Protein AF-A0A2C9L947-F1 (afdb_monomer_lite)

Radius of gyration: 19.93 Å; chains: 1; bounding box: 50×57×45 Å

pLDDT: mean 71.17, std 15.01, range [34.16, 89.44]

Sequence (127 aa):
MFPFIGFGFLDNFLMIVAGEYIDVTLGVTFGISTMAAAALGNLISDIAGLGSAHYVEILAAKVGMKNPHLSPAQVDMGSTKFASNMGKIIGVTIGCLLGMFPLLFFKDDKEDNKATSEKKDSPETEK

Foldseek 3Di:
DQLLLQLLQLQLQQLVVQLVVCCVPCCVPPVDDSVVSSVVSNVVSVVVSVVCSVVVVVVCVVVVVPDPPDDPVRCPDPVNVVVVVVCNVVSNVNSNVNNCVVVVVVPPPPPVPVVVPVPPPDDPDDD

InterPro domains:
  IPR019537 Transmembrane protein 65 [PF10507] (2-106)
  IPR019537 Transmembrane protein 65 [PTHR21706] (2-122)

Structure (mmCIF, N/CA/C/O backbone):
data_AF-A0A2C9L947-F1
#
_entry.id   AF-A0A2C9L947-F1
#
loop_
_atom_site.group_PDB
_atom_site.id
_atom_site.type_symbol
_atom_site.label_atom_id
_atom_site.label_alt_id
_atom_site.label_comp_id
_atom_site.label_asym_id
_atom_site.label_entity_id
_atom_site.label_seq_id
_atom_site.pdbx_PDB_ins_code
_atom_site.Cartn_x
_atom_site.Cartn_y
_atom_site.Cartn_z
_atom_site.occupancy
_atom_site.B_iso_or_equiv
_atom_site.auth_seq_id
_atom_site.auth_comp_id
_atom_site.auth_asym_id
_atom_site.auth_atom_id
_atom_site.pdbx_PDB_model_num
ATOM 1 N N . MET A 1 1 ? 4.699 -3.432 -13.312 1.00 69.62 1 MET A N 1
ATOM 2 C CA . MET A 1 1 ? 3.293 -3.040 -13.076 1.00 69.62 1 MET A CA 1
ATOM 3 C C . MET A 1 1 ? 2.562 -4.056 -12.205 1.00 69.62 1 MET A C 1
ATOM 5 O O . MET A 1 1 ? 2.193 -3.678 -11.109 1.00 69.62 1 MET A O 1
ATOM 9 N N . PHE A 1 2 ? 2.418 -5.328 -12.612 1.00 75.50 2 PHE A N 1
ATOM 10 C CA . PHE A 1 2 ? 1.687 -6.348 -11.827 1.00 75.50 2 PHE A CA 1
ATOM 11 C C . PHE A 1 2 ? 2.098 -6.474 -10.349 1.00 75.50 2 PHE A C 1
ATOM 13 O O . PHE A 1 2 ? 1.201 -6.483 -9.509 1.00 75.50 2 PHE A O 1
ATOM 20 N N . PRO A 1 3 ? 3.401 -6.468 -9.996 1.00 79.00 3 PRO A N 1
ATOM 21 C CA . PRO A 1 3 ? 3.803 -6.474 -8.590 1.00 79.00 3 PRO A CA 1
ATOM 22 C C . PRO A 1 3 ? 3.289 -5.277 -7.793 1.00 79.00 3 PRO A C 1
ATOM 24 O O . PRO A 1 3 ? 2.876 -5.417 -6.651 1.00 79.00 3 PRO A O 1
ATOM 27 N N . PHE A 1 4 ? 3.268 -4.106 -8.427 1.00 79.56 4 PHE A N 1
ATOM 28 C CA . PHE A 1 4 ? 2.857 -2.849 -7.812 1.00 79.56 4 PHE A CA 1
ATOM 29 C C . PHE A 1 4 ? 1.333 -2.725 -7.699 1.00 79.56 4 PHE A C 1
ATOM 31 O O . PHE A 1 4 ? 0.856 -2.103 -6.760 1.00 79.56 4 PHE A O 1
ATOM 38 N N . ILE A 1 5 ? 0.576 -3.367 -8.600 1.00 83.44 5 ILE A N 1
ATOM 39 C CA . ILE A 1 5 ? -0.883 -3.514 -8.462 1.00 83.44 5 ILE A CA 1
ATOM 40 C C . ILE A 1 5 ? -1.207 -4.397 -7.256 1.00 83.44 5 ILE A C 1
ATOM 42 O O . ILE A 1 5 ? -2.028 -4.014 -6.433 1.00 83.44 5 ILE A O 1
ATOM 46 N N . GLY A 1 6 ? -0.546 -5.554 -7.132 1.00 81.31 6 GLY A N 1
ATOM 47 C CA . GLY A 1 6 ? -0.731 -6.446 -5.983 1.00 81.31 6 GLY A CA 1
ATOM 48 C C . GLY A 1 6 ? -0.354 -5.776 -4.662 1.00 81.31 6 GLY A C 1
ATOM 49 O O . GLY A 1 6 ? -1.116 -5.866 -3.705 1.00 81.31 6 GLY A O 1
ATOM 50 N N . PHE A 1 7 ? 0.766 -5.044 -4.646 1.00 82.88 7 PHE A N 1
ATOM 51 C CA . PHE A 1 7 ? 1.182 -4.229 -3.505 1.00 82.88 7 PHE A CA 1
ATOM 52 C C . PHE A 1 7 ? 0.117 -3.189 -3.134 1.00 82.88 7 PHE A C 1
ATOM 54 O O . PHE A 1 7 ? -0.387 -3.241 -2.024 1.00 82.88 7 PHE A O 1
ATOM 61 N N . GLY A 1 8 ? -0.291 -2.310 -4.060 1.00 82.88 8 GLY A N 1
ATOM 62 C CA . GLY A 1 8 ? -1.275 -1.260 -3.758 1.00 82.88 8 GLY A CA 1
ATOM 63 C C . GLY A 1 8 ? -2.662 -1.801 -3.384 1.00 82.88 8 GLY A C 1
ATOM 64 O O . GLY A 1 8 ? -3.371 -1.190 -2.589 1.00 82.88 8 GLY A O 1
ATOM 65 N N . PHE A 1 9 ? -3.053 -2.956 -3.938 1.00 85.69 9 PHE A N 1
ATOM 66 C CA . PHE A 1 9 ? -4.295 -3.638 -3.570 1.00 85.69 9 PHE A CA 1
ATOM 67 C C . PHE A 1 9 ? -4.246 -4.146 -2.136 1.00 85.69 9 PHE A C 1
ATOM 69 O O . PHE A 1 9 ? -5.127 -3.807 -1.351 1.00 85.69 9 PHE A O 1
ATOM 76 N N . LEU A 1 10 ? -3.227 -4.949 -1.808 1.00 83.25 10 LEU A N 1
ATOM 77 C CA . LEU A 1 10 ? -3.034 -5.456 -0.452 1.00 83.25 10 LEU A CA 1
ATOM 78 C C . LEU A 1 10 ? -2.900 -4.297 0.530 1.00 83.25 10 LEU A C 1
ATOM 80 O O . LEU A 1 10 ? -3.433 -4.411 1.629 1.00 83.25 10 LEU A O 1
ATOM 84 N N . ASP A 1 11 ? -2.270 -3.200 0.094 1.00 84.19 11 ASP A N 1
ATOM 85 C CA . ASP A 1 11 ? -2.012 -2.049 0.936 1.00 84.19 11 ASP A CA 1
ATOM 86 C C . ASP A 1 11 ? -3.318 -1.389 1.432 1.00 84.19 11 ASP A C 1
ATOM 88 O O . ASP A 1 11 ? -3.688 -1.406 2.607 1.00 84.19 11 ASP A O 1
ATOM 92 N N . ASN A 1 12 ? -4.137 -0.915 0.492 1.00 81.00 12 ASN A N 1
ATOM 93 C CA . ASN A 1 12 ? -5.418 -0.308 0.848 1.00 81.00 12 ASN A CA 1
ATOM 94 C C . ASN A 1 12 ? -6.403 -1.319 1.461 1.00 81.00 12 ASN A C 1
ATOM 96 O O . ASN A 1 12 ? -7.156 -0.965 2.369 1.00 81.00 12 ASN A O 1
ATOM 100 N N . PHE A 1 13 ? -6.396 -2.576 1.005 1.00 85.06 13 PHE A N 1
ATOM 101 C CA . PHE A 1 13 ? -7.311 -3.602 1.506 1.00 85.06 13 PHE A CA 1
ATOM 102 C C . PHE A 1 13 ? -7.033 -3.947 2.972 1.00 85.06 13 PHE A C 1
ATOM 104 O O . PHE A 1 13 ? -7.948 -3.917 3.800 1.00 85.06 13 PHE A O 1
ATOM 111 N N . LEU A 1 14 ? -5.779 -4.272 3.304 1.00 84.00 14 LEU A N 1
ATOM 112 C CA . LEU A 1 14 ? -5.402 -4.632 4.668 1.00 84.00 14 LEU A CA 1
ATOM 113 C C . LEU A 1 14 ? -5.485 -3.428 5.592 1.00 84.00 14 LEU A C 1
ATOM 115 O O . LEU A 1 14 ? -5.967 -3.597 6.708 1.00 84.00 14 LEU A O 1
ATOM 119 N N . MET A 1 15 ? -5.114 -2.229 5.135 1.00 84.00 15 MET A N 1
ATOM 120 C CA . MET A 1 15 ? -5.314 -1.007 5.912 1.00 84.00 15 MET A CA 1
ATOM 121 C C . MET A 1 15 ? -6.780 -0.837 6.322 1.00 84.00 15 MET A C 1
ATOM 123 O O . MET A 1 15 ? -7.050 -0.608 7.499 1.00 84.00 15 MET A O 1
ATOM 127 N N . ILE A 1 16 ? -7.731 -0.959 5.389 1.00 81.81 16 ILE A N 1
ATOM 128 C CA . ILE A 1 16 ? -9.157 -0.752 5.687 1.00 81.81 16 ILE A CA 1
ATOM 129 C C . ILE A 1 16 ? -9.679 -1.838 6.630 1.00 81.81 16 ILE A C 1
ATOM 131 O O . ILE A 1 16 ? -10.320 -1.525 7.629 1.00 81.81 16 ILE A O 1
ATOM 135 N N . VAL A 1 17 ? -9.389 -3.110 6.347 1.00 82.44 17 VAL A N 1
ATOM 136 C CA . VAL A 1 17 ? -9.895 -4.233 7.151 1.00 82.44 17 VAL A CA 1
ATOM 137 C C . VAL A 1 17 ? -9.254 -4.262 8.540 1.00 82.44 17 VAL A C 1
ATOM 139 O O . VAL A 1 17 ? -9.956 -4.395 9.542 1.00 82.44 17 VAL A O 1
ATOM 142 N N . ALA A 1 18 ? -7.930 -4.123 8.626 1.00 82.94 18 ALA A N 1
ATOM 143 C CA . ALA A 1 18 ? -7.220 -4.116 9.900 1.00 82.94 18 ALA A CA 1
ATOM 144 C C . ALA A 1 18 ? -7.506 -2.838 10.688 1.00 82.94 18 ALA A C 1
ATOM 146 O O . ALA A 1 18 ? -7.725 -2.918 11.891 1.00 82.94 18 ALA A O 1
ATOM 147 N N . GLY A 1 19 ? -7.554 -1.679 10.027 1.00 80.88 19 GLY A N 1
ATOM 148 C CA . GLY A 1 19 ? -7.895 -0.405 10.655 1.00 80.88 19 GLY A CA 1
ATOM 149 C C . GLY A 1 19 ? -9.286 -0.436 11.278 1.00 80.88 19 GLY A C 1
ATOM 150 O O . GLY A 1 19 ? -9.442 -0.033 12.423 1.00 80.88 19 GLY A O 1
ATOM 151 N N . GLU A 1 20 ? -10.270 -1.006 10.584 1.00 78.44 20 GLU A N 1
ATOM 152 C CA . GLU A 1 20 ? -11.622 -1.210 11.109 1.00 78.44 20 GLU A CA 1
ATOM 153 C C . GLU A 1 20 ? -11.636 -2.176 12.307 1.00 78.44 20 GLU A C 1
ATOM 155 O O . GLU A 1 20 ? -12.231 -1.885 13.343 1.00 78.44 20 GLU A O 1
ATOM 160 N N . TYR A 1 21 ? -10.914 -3.296 12.215 1.00 80.25 21 TYR A N 1
ATOM 161 C CA . TYR A 1 21 ? -10.823 -4.260 13.313 1.00 80.25 21 TYR A CA 1
ATOM 162 C C . TYR A 1 21 ? -10.124 -3.675 14.553 1.00 80.25 21 TYR A C 1
ATOM 164 O O . TYR A 1 21 ? -10.532 -3.929 15.690 1.00 80.25 21 TYR A O 1
ATOM 172 N N . ILE A 1 22 ? -9.083 -2.868 14.342 1.00 80.06 22 ILE A N 1
ATOM 173 C CA . ILE A 1 22 ? -8.347 -2.159 15.392 1.00 80.06 22 ILE A CA 1
ATOM 174 C C . ILE A 1 22 ? -9.213 -1.058 16.008 1.00 80.06 22 ILE A C 1
ATOM 176 O O . ILE A 1 22 ? -9.221 -0.929 17.228 1.00 80.06 22 ILE A O 1
ATOM 180 N N . ASP A 1 23 ? -9.960 -0.300 15.206 1.00 78.31 23 ASP A N 1
ATOM 181 C CA . ASP A 1 23 ? -10.872 0.752 15.676 1.00 78.31 23 ASP A CA 1
ATOM 182 C C . ASP A 1 23 ? -11.967 0.156 16.576 1.00 78.31 23 ASP A C 1
ATOM 184 O O . ASP A 1 23 ? -12.162 0.610 17.702 1.00 78.31 23 ASP A O 1
ATOM 188 N N . VAL A 1 24 ? -12.597 -0.949 16.161 1.00 76.12 24 VAL A N 1
ATOM 189 C CA . VAL A 1 24 ? -13.620 -1.638 16.970 1.00 76.12 24 VAL A CA 1
ATOM 190 C C . VAL A 1 24 ? -13.028 -2.256 18.243 1.00 76.12 24 VAL A C 1
ATOM 192 O O . VAL A 1 24 ? -13.628 -2.167 19.314 1.00 76.12 24 VAL A O 1
ATOM 195 N N . THR A 1 25 ? -11.843 -2.867 18.161 1.00 74.19 25 THR A N 1
ATOM 196 C CA . THR A 1 25 ? -11.260 -3.613 19.292 1.00 74.19 25 THR A CA 1
ATOM 197 C C . THR A 1 25 ? -10.537 -2.703 20.288 1.00 74.19 25 THR A C 1
ATOM 199 O O . THR A 1 25 ? -10.709 -2.833 21.501 1.00 74.19 25 THR A O 1
ATOM 202 N N . LEU A 1 26 ? -9.708 -1.777 19.801 1.00 66.50 26 LEU A N 1
ATOM 203 C CA . LEU A 1 26 ? -8.879 -0.896 20.628 1.00 66.50 26 LEU A CA 1
ATOM 204 C C . LEU A 1 26 ? -9.495 0.490 20.833 1.00 66.50 26 LEU A C 1
ATOM 206 O O . LEU A 1 26 ? -9.209 1.108 21.856 1.00 66.50 26 LEU A O 1
ATOM 210 N N . GLY A 1 27 ? -10.357 0.975 19.936 1.00 69.56 27 GLY A N 1
ATOM 211 C CA . GLY A 1 27 ? -11.090 2.227 20.151 1.00 69.56 27 GLY A CA 1
ATOM 212 C C . GLY A 1 27 ? -12.016 2.137 21.365 1.00 69.56 27 GLY A C 1
ATOM 213 O O . GLY A 1 27 ? -12.027 3.039 22.200 1.00 69.56 27 GLY A O 1
ATOM 214 N N . VAL A 1 28 ? -12.696 0.998 21.545 1.00 64.19 28 VA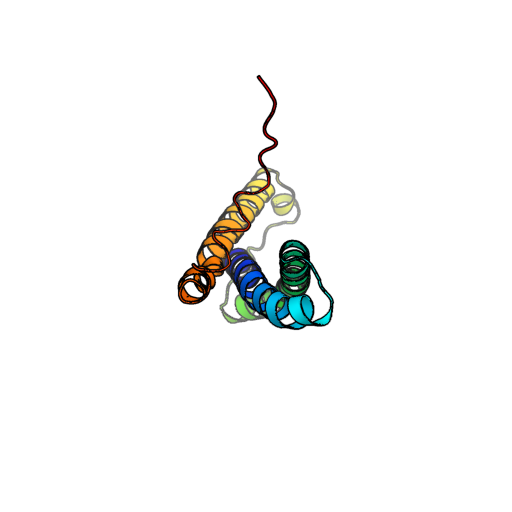L A N 1
ATOM 215 C CA . VAL A 1 28 ? -13.577 0.753 22.704 1.00 64.19 28 VAL A CA 1
ATOM 216 C C . VAL A 1 28 ? -12.786 0.444 23.983 1.00 64.19 28 VAL A C 1
ATOM 218 O O . VAL A 1 28 ? -13.196 0.843 25.070 1.00 64.19 28 VAL A O 1
ATOM 221 N N . THR A 1 29 ? -11.639 -0.236 23.872 1.00 60.78 29 THR A N 1
ATOM 222 C CA . THR A 1 29 ? -10.886 -0.733 25.044 1.00 60.78 29 THR A CA 1
ATOM 223 C C . THR A 1 29 ? -9.825 0.249 25.555 1.00 60.78 29 THR A C 1
ATOM 225 O O . THR A 1 29 ? -9.583 0.326 26.756 1.00 60.78 29 THR A O 1
ATOM 228 N N . PHE A 1 30 ? -9.187 1.006 24.660 1.00 68.00 30 PHE A N 1
ATOM 229 C CA . PHE A 1 30 ? -8.053 1.890 24.964 1.00 68.00 30 PHE A CA 1
ATOM 230 C C . PHE A 1 30 ? -8.295 3.358 24.568 1.00 68.00 30 PHE A C 1
ATOM 232 O O . PHE A 1 30 ? -7.410 4.186 24.776 1.00 68.00 30 PHE A O 1
ATOM 239 N N . GLY A 1 31 ? -9.467 3.700 24.013 1.00 69.69 31 GLY A N 1
ATOM 240 C CA . GLY A 1 31 ? -9.806 5.076 23.627 1.00 69.69 31 GLY A CA 1
ATOM 241 C C . GLY A 1 31 ? -8.943 5.631 22.489 1.00 69.69 31 GLY A C 1
ATOM 242 O O . GLY A 1 31 ? -8.723 6.839 22.412 1.00 69.69 31 GLY A O 1
ATOM 243 N N . ILE A 1 32 ? -8.403 4.756 21.636 1.00 76.81 32 ILE A N 1
ATOM 244 C CA . ILE A 1 32 ? -7.548 5.148 20.510 1.00 76.81 32 ILE A CA 1
ATOM 245 C C . ILE A 1 32 ? -8.414 5.808 19.434 1.00 76.81 32 ILE A C 1
ATOM 247 O O . ILE A 1 32 ? -9.512 5.340 19.146 1.00 76.81 32 ILE A O 1
ATOM 251 N N . SER A 1 33 ? -7.932 6.898 18.835 1.00 78.12 33 SER A N 1
ATOM 252 C CA . SER A 1 33 ? -8.676 7.577 17.774 1.00 78.12 33 SER A CA 1
ATOM 253 C C . SER A 1 33 ? -8.739 6.732 16.497 1.00 78.12 33 SER A C 1
ATOM 255 O O . SER A 1 33 ? -7.793 6.018 16.156 1.00 78.12 33 SER A O 1
ATOM 257 N N . THR A 1 34 ? -9.817 6.886 15.729 1.00 77.69 34 THR A N 1
ATOM 258 C CA . THR A 1 34 ? -10.005 6.206 14.436 1.00 77.69 34 THR A CA 1
ATOM 259 C C . THR A 1 34 ? -8.876 6.499 13.443 1.00 77.69 34 THR A C 1
ATOM 261 O O . THR A 1 34 ? -8.455 5.619 12.696 1.00 77.69 34 THR A O 1
ATOM 264 N N . MET A 1 35 ? -8.304 7.707 13.478 1.00 74.00 35 MET A N 1
ATOM 265 C CA . MET A 1 35 ? -7.130 8.053 12.666 1.00 74.00 35 MET A CA 1
ATOM 266 C C . MET A 1 35 ? -5.873 7.274 13.086 1.00 74.00 35 MET A C 1
ATOM 268 O O . MET A 1 35 ? -5.073 6.895 12.235 1.00 74.00 35 MET A O 1
ATOM 272 N N . ALA A 1 36 ? -5.699 6.990 14.381 1.00 75.38 36 ALA A N 1
ATOM 273 C CA . ALA A 1 36 ? -4.585 6.178 14.867 1.00 75.38 36 ALA A CA 1
ATOM 274 C C . ALA A 1 36 ? -4.778 4.682 14.558 1.00 75.38 36 ALA A C 1
ATOM 276 O O . ALA A 1 36 ? -3.808 4.007 14.217 1.00 75.38 36 ALA A O 1
ATOM 277 N N . ALA A 1 37 ? -6.015 4.173 14.584 1.00 77.31 37 ALA A N 1
ATOM 278 C CA . ALA A 1 37 ? -6.331 2.828 14.098 1.00 77.31 37 ALA A CA 1
ATOM 279 C C . ALA A 1 37 ? -6.043 2.680 12.593 1.00 77.31 37 ALA A C 1
ATOM 281 O O . ALA A 1 37 ? -5.433 1.696 12.177 1.00 77.31 37 ALA A O 1
ATOM 282 N N . ALA A 1 38 ? -6.390 3.689 11.787 1.00 76.00 38 ALA A N 1
ATOM 283 C CA . ALA A 1 38 ? -6.048 3.733 10.367 1.00 76.00 38 ALA A CA 1
ATOM 284 C C . ALA A 1 38 ? -4.526 3.778 10.134 1.00 76.00 38 ALA A C 1
ATOM 286 O O . ALA A 1 38 ? -4.016 3.037 9.296 1.00 76.00 38 ALA A O 1
ATOM 287 N N . ALA A 1 39 ? -3.785 4.573 10.914 1.00 76.75 39 ALA A N 1
ATOM 288 C CA . ALA A 1 39 ? -2.323 4.629 10.837 1.00 76.75 39 ALA A CA 1
ATOM 289 C C . ALA A 1 39 ? -1.659 3.286 11.201 1.00 76.75 39 ALA A C 1
ATOM 291 O O . ALA A 1 39 ? -0.700 2.870 10.551 1.00 76.75 39 ALA A O 1
ATOM 292 N N . LEU A 1 40 ? -2.189 2.574 12.203 1.00 80.69 40 LEU A N 1
ATOM 293 C CA . LEU A 1 40 ? -1.757 1.212 12.537 1.00 80.69 40 LEU A CA 1
ATOM 294 C C . LEU A 1 40 ? -2.116 0.212 11.431 1.00 80.69 40 LEU A C 1
ATOM 296 O O . LEU A 1 40 ? -1.306 -0.658 11.114 1.00 80.69 40 LEU A O 1
ATOM 300 N N . GLY A 1 41 ? -3.292 0.360 10.817 1.00 84.12 41 GLY A N 1
ATOM 301 C CA . GLY A 1 41 ? -3.688 -0.389 9.628 1.00 84.12 41 GLY A CA 1
ATOM 302 C C . GLY A 1 41 ? -2.682 -0.211 8.491 1.00 84.12 41 GLY A C 1
ATOM 303 O O . GLY A 1 41 ? -2.212 -1.208 7.950 1.00 84.12 41 GLY A O 1
ATO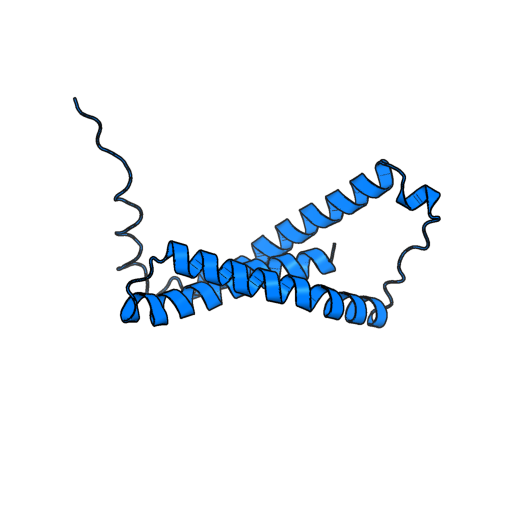M 304 N N . ASN A 1 42 ? -2.278 1.030 8.198 1.00 85.50 42 ASN A N 1
ATOM 305 C CA . ASN A 1 42 ? -1.271 1.339 7.178 1.00 85.50 42 ASN A CA 1
ATOM 306 C C . ASN A 1 42 ? 0.093 0.726 7.521 1.00 85.50 42 ASN A C 1
ATOM 308 O O . ASN A 1 42 ? 0.741 0.150 6.660 1.00 85.50 42 ASN A O 1
ATOM 312 N N . LEU A 1 43 ? 0.510 0.762 8.791 1.00 82.62 43 LEU A N 1
ATOM 313 C CA . LEU A 1 43 ? 1.766 0.142 9.225 1.00 82.62 43 LEU A CA 1
ATOM 314 C C . LEU A 1 43 ? 1.777 -1.381 9.010 1.00 82.62 43 LEU A C 1
ATOM 316 O O . LEU A 1 43 ? 2.743 -1.932 8.482 1.00 82.62 43 LEU A O 1
ATOM 320 N N . ILE A 1 44 ? 0.717 -2.078 9.435 1.00 82.62 44 ILE A N 1
ATOM 321 C CA . ILE A 1 44 ? 0.582 -3.536 9.248 1.00 82.62 44 ILE A CA 1
ATOM 322 C C . ILE A 1 44 ? 0.585 -3.874 7.757 1.00 82.62 44 ILE A C 1
ATOM 324 O O . ILE A 1 44 ? 1.197 -4.851 7.319 1.00 82.62 44 ILE A O 1
ATOM 328 N N . SER A 1 45 ? -0.091 -3.031 6.994 1.00 82.75 45 SER A N 1
ATOM 329 C CA . SER A 1 45 ? -0.226 -3.130 5.562 1.00 82.75 45 SER A CA 1
ATOM 330 C C . SER A 1 45 ? 1.101 -2.956 4.814 1.00 82.75 45 SER A C 1
ATOM 332 O O . SER A 1 45 ? 1.465 -3.817 4.011 1.00 82.75 45 SER A O 1
ATOM 334 N N . ASP A 1 46 ? 1.898 -1.947 5.166 1.00 81.25 46 ASP A N 1
ATOM 335 C CA . ASP A 1 46 ? 3.238 -1.717 4.622 1.00 81.25 46 ASP A CA 1
ATOM 336 C C . ASP A 1 46 ? 4.171 -2.909 4.893 1.00 81.25 46 ASP A C 1
ATOM 338 O O . ASP A 1 46 ? 4.912 -3.349 4.010 1.00 81.25 46 ASP A O 1
ATOM 342 N N . ILE A 1 47 ? 4.109 -3.487 6.100 1.00 81.12 47 ILE A N 1
ATOM 343 C CA . ILE A 1 47 ? 4.892 -4.679 6.470 1.00 81.12 47 ILE A CA 1
ATOM 344 C C . ILE A 1 47 ? 4.479 -5.884 5.614 1.00 81.12 47 ILE A C 1
ATOM 346 O O . ILE A 1 47 ? 5.340 -6.613 5.108 1.00 81.12 47 ILE A O 1
ATOM 350 N N . ALA A 1 48 ? 3.177 -6.090 5.409 1.00 80.94 48 ALA A N 1
ATOM 351 C CA . ALA A 1 48 ? 2.662 -7.148 4.543 1.00 80.94 48 ALA A CA 1
ATOM 352 C C . ALA A 1 48 ? 3.014 -6.906 3.062 1.00 80.94 48 ALA A C 1
ATOM 354 O O . ALA A 1 48 ? 3.371 -7.841 2.340 1.00 80.94 48 ALA A O 1
ATOM 355 N N . GLY A 1 49 ? 2.984 -5.653 2.610 1.00 75.00 49 GLY A N 1
ATOM 356 C CA . GLY A 1 49 ? 3.378 -5.218 1.272 1.00 75.00 49 GLY A CA 1
ATOM 357 C C . GLY A 1 49 ? 4.865 -5.459 0.990 1.00 75.00 49 GLY A C 1
ATOM 358 O O . GLY A 1 49 ? 5.221 -6.034 -0.039 1.00 75.00 49 GLY A O 1
ATOM 359 N N . LEU A 1 50 ? 5.742 -5.118 1.935 1.00 75.75 50 LEU A N 1
ATOM 360 C CA . LEU A 1 50 ? 7.178 -5.412 1.863 1.00 75.75 50 LEU A CA 1
ATOM 361 C C . LEU A 1 50 ? 7.453 -6.923 1.900 1.00 75.75 50 LEU A C 1
ATOM 363 O O . LEU A 1 50 ? 8.252 -7.421 1.107 1.00 75.75 50 LEU A O 1
ATOM 367 N N . GLY A 1 51 ? 6.762 -7.673 2.765 1.00 73.06 51 GLY A N 1
ATOM 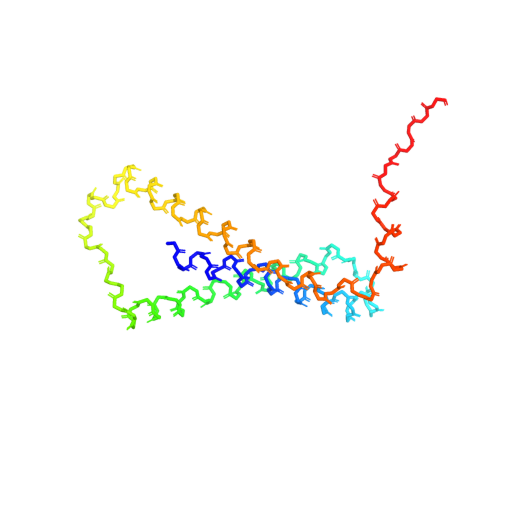368 C CA . GLY A 1 51 ? 6.887 -9.134 2.842 1.00 73.06 51 GLY A CA 1
ATOM 369 C C . GLY A 1 51 ? 6.378 -9.852 1.586 1.00 73.06 51 GLY A C 1
ATOM 370 O O . GLY A 1 51 ? 6.943 -10.862 1.159 1.00 73.06 51 GLY A O 1
ATOM 371 N N . SER A 1 52 ? 5.345 -9.305 0.944 1.00 68.25 52 SER A N 1
ATOM 372 C CA . SER A 1 52 ? 4.779 -9.852 -0.290 1.00 68.25 52 SER A CA 1
ATOM 373 C C . SER A 1 52 ? 5.634 -9.570 -1.525 1.00 68.25 52 SER A C 1
ATOM 375 O O . SER A 1 52 ? 5.519 -10.320 -2.491 1.00 68.25 52 SER A O 1
ATOM 377 N N . ALA A 1 53 ? 6.559 -8.602 -1.495 1.00 66.56 53 ALA A N 1
ATOM 378 C CA . ALA A 1 53 ? 7.505 -8.367 -2.591 1.00 66.56 53 ALA A CA 1
ATOM 379 C C . ALA A 1 53 ? 8.312 -9.632 -2.936 1.00 66.56 53 ALA A C 1
ATOM 381 O O . ALA A 1 53 ? 8.411 -10.003 -4.105 1.00 66.56 53 ALA A O 1
ATOM 382 N N . HIS A 1 54 ? 8.778 -10.364 -1.918 1.00 65.94 54 HIS A N 1
ATOM 383 C CA . HIS A 1 54 ? 9.469 -11.644 -2.099 1.00 65.94 54 HIS A CA 1
ATOM 384 C C . HIS A 1 54 ? 8.539 -12.730 -2.671 1.00 65.94 54 HIS A C 1
ATOM 386 O O . HIS A 1 54 ? 8.928 -13.524 -3.528 1.00 65.94 54 HIS A O 1
ATOM 392 N N . TYR A 1 55 ? 7.272 -12.756 -2.244 1.00 64.56 55 TYR A N 1
ATOM 393 C CA . TYR A 1 55 ? 6.290 -13.710 -2.768 1.00 64.56 55 TYR A CA 1
ATOM 394 C C . TYR A 1 55 ? 5.950 -13.427 -4.234 1.00 64.56 55 TYR A C 1
ATOM 396 O O . TYR A 1 55 ? 5.823 -14.348 -5.039 1.00 64.56 55 TYR A O 1
ATOM 404 N N . VAL A 1 56 ? 5.859 -12.150 -4.597 1.00 65.81 56 VAL A N 1
ATOM 405 C CA . VAL A 1 56 ? 5.620 -11.699 -5.964 1.00 65.81 56 VAL A CA 1
ATOM 406 C C . VAL A 1 56 ? 6.830 -11.957 -6.859 1.00 65.81 56 VAL A C 1
ATOM 408 O O . VAL A 1 56 ? 6.632 -12.331 -8.010 1.00 65.81 56 VAL A O 1
ATOM 411 N N . GLU A 1 57 ? 8.062 -11.835 -6.361 1.00 65.31 57 GLU A N 1
ATOM 412 C CA . GLU A 1 57 ? 9.265 -12.252 -7.097 1.00 65.31 57 GLU A CA 1
ATOM 413 C C . GLU A 1 57 ? 9.233 -13.750 -7.424 1.00 65.31 57 GLU A C 1
ATOM 415 O O . GLU A 1 57 ? 9.457 -14.139 -8.573 1.00 65.31 57 GLU A O 1
ATOM 420 N N . ILE A 1 58 ? 8.859 -14.590 -6.454 1.00 65.88 58 ILE A N 1
ATOM 421 C CA . ILE A 1 58 ? 8.694 -16.037 -6.662 1.00 65.88 58 ILE A CA 1
ATOM 422 C C . ILE A 1 58 ? 7.554 -16.326 -7.646 1.00 65.88 58 ILE A C 1
ATOM 424 O O . ILE A 1 58 ? 7.694 -17.186 -8.520 1.00 65.88 58 ILE A O 1
ATOM 428 N N . LEU A 1 59 ? 6.425 -15.621 -7.532 1.00 60.06 59 LEU A N 1
ATOM 429 C CA . LEU A 1 59 ? 5.276 -15.802 -8.420 1.00 60.06 59 LEU A CA 1
ATOM 430 C C . LEU A 1 59 ? 5.596 -15.349 -9.850 1.00 60.06 59 LEU A C 1
ATOM 432 O O . LEU A 1 59 ? 5.262 -16.047 -10.801 1.00 60.06 59 LEU A O 1
ATOM 436 N N . ALA A 1 60 ? 6.289 -14.223 -10.013 1.00 64.50 60 ALA A N 1
ATOM 437 C CA . ALA A 1 60 ? 6.735 -13.706 -11.304 1.00 64.50 60 ALA A CA 1
ATOM 438 C C . ALA A 1 60 ? 7.746 -14.651 -11.969 1.00 64.50 60 ALA A C 1
ATOM 440 O O . ALA A 1 60 ? 7.623 -14.930 -13.165 1.00 64.50 60 ALA A O 1
ATOM 441 N N . ALA A 1 61 ? 8.678 -15.208 -11.187 1.00 63.66 61 ALA A N 1
ATOM 442 C CA . ALA A 1 61 ? 9.600 -16.240 -11.651 1.00 63.66 61 ALA A CA 1
ATOM 443 C C . ALA A 1 61 ? 8.856 -17.518 -12.081 1.00 63.66 61 ALA A C 1
ATOM 445 O O . ALA A 1 61 ? 9.162 -18.079 -13.133 1.00 63.66 61 ALA A O 1
ATOM 446 N N . LYS A 1 62 ? 7.832 -17.944 -11.324 1.00 61.03 62 LYS A N 1
ATOM 447 C CA . LYS A 1 62 ? 6.979 -19.101 -11.662 1.00 61.03 62 LYS A CA 1
ATOM 448 C C . LYS A 1 62 ? 6.100 -18.883 -12.894 1.00 61.03 62 LYS A C 1
ATOM 450 O O . LYS A 1 62 ? 5.873 -19.828 -13.639 1.00 61.03 62 LYS A O 1
ATOM 455 N N . VAL A 1 63 ? 5.612 -17.663 -13.113 1.00 61.03 63 VAL A N 1
ATOM 456 C CA . VAL A 1 63 ? 4.757 -17.294 -14.259 1.00 61.03 63 VAL A CA 1
ATOM 457 C C . VAL A 1 63 ? 5.586 -17.053 -15.535 1.00 61.03 63 VAL A C 1
ATOM 459 O O . VAL A 1 63 ? 5.036 -16.822 -16.607 1.00 61.03 63 VAL A O 1
ATOM 462 N N . GLY A 1 64 ? 6.918 -17.159 -15.463 1.00 56.06 64 GLY A N 1
ATOM 463 C CA . GLY A 1 64 ? 7.790 -17.031 -16.631 1.00 56.06 64 GLY A CA 1
ATOM 464 C C . GLY A 1 64 ? 7.996 -15.585 -17.085 1.00 56.06 64 GLY A C 1
ATOM 465 O O . GLY A 1 64 ? 8.475 -15.358 -18.198 1.00 56.06 64 GLY A O 1
ATOM 466 N N . MET A 1 65 ? 7.683 -14.601 -16.231 1.00 57.72 65 MET A N 1
ATOM 467 C CA . MET A 1 65 ? 8.101 -13.218 -16.452 1.00 57.72 65 MET A CA 1
ATOM 468 C C . MET A 1 65 ? 9.618 -13.140 -16.272 1.00 57.72 65 MET A C 1
ATOM 470 O O . MET A 1 65 ? 10.139 -12.905 -15.185 1.00 57.72 65 MET A O 1
ATOM 474 N N . LYS A 1 66 ? 10.342 -13.395 -17.362 1.00 55.16 66 LYS A N 1
ATOM 475 C CA . LYS A 1 66 ? 11.796 -13.281 -17.416 1.00 55.16 66 LYS A CA 1
ATOM 476 C C . LYS A 1 66 ? 12.149 -11.808 -17.226 1.00 55.16 66 LYS A C 1
ATOM 478 O O . LYS A 1 66 ? 11.728 -10.978 -18.032 1.00 55.16 66 LYS A O 1
ATOM 483 N N . ASN A 1 67 ? 12.905 -11.488 -16.174 1.00 58.53 67 ASN A N 1
ATOM 484 C CA . ASN A 1 67 ? 13.468 -10.151 -16.012 1.00 58.53 67 ASN A CA 1
ATOM 485 C C . ASN A 1 67 ? 14.161 -9.766 -17.329 1.00 58.53 67 ASN A C 1
ATOM 487 O O . ASN A 1 67 ? 15.000 -10.540 -17.806 1.00 58.53 67 ASN A O 1
ATOM 491 N N . PRO A 1 68 ? 13.794 -8.639 -17.966 1.00 61.50 68 PRO A N 1
ATOM 492 C CA . PRO A 1 68 ? 14.457 -8.216 -19.186 1.00 61.50 68 PRO A CA 1
ATOM 493 C C . PRO A 1 68 ? 15.944 -8.057 -18.869 1.00 61.50 68 PRO A C 1
ATOM 495 O O . PRO A 1 68 ? 16.306 -7.302 -17.967 1.00 61.50 68 PRO A O 1
ATOM 498 N N . HIS A 1 69 ? 16.797 -8.816 -19.565 1.00 55.94 69 HIS A N 1
ATOM 499 C CA . HIS A 1 69 ? 18.249 -8.729 -19.426 1.00 55.94 69 HIS A CA 1
ATOM 500 C C . HIS A 1 69 ? 18.717 -7.391 -19.997 1.00 55.94 69 HIS A C 1
ATOM 502 O O . HIS A 1 69 ? 19.137 -7.292 -21.148 1.00 55.94 69 HIS A O 1
ATOM 508 N N . LEU A 1 70 ? 18.582 -6.346 -19.192 1.00 64.81 70 LEU A N 1
ATOM 509 C CA . LEU A 1 70 ? 19.152 -5.044 -19.463 1.00 64.81 70 LEU A CA 1
ATOM 510 C C . LEU A 1 70 ? 20.625 -5.094 -19.071 1.00 64.81 70 LEU A C 1
ATOM 512 O O . LEU A 1 70 ? 20.974 -5.544 -17.979 1.00 64.81 70 LEU A O 1
ATOM 516 N N . SER A 1 71 ? 21.494 -4.618 -19.958 1.00 74.62 71 SER A N 1
ATOM 517 C CA . SER A 1 71 ? 22.885 -4.356 -19.594 1.00 74.62 71 SER A CA 1
ATOM 518 C C . SER A 1 71 ? 22.921 -3.343 -18.436 1.00 74.62 71 SER A C 1
ATOM 520 O O . SER A 1 71 ? 22.061 -2.458 -18.390 1.00 74.62 71 SER A O 1
ATOM 522 N N . PRO A 1 72 ? 23.905 -3.399 -17.519 1.00 69.06 72 PRO A N 1
ATOM 523 C CA . PRO A 1 72 ? 24.036 -2.428 -16.428 1.00 69.06 72 PRO A CA 1
ATOM 524 C C . PRO A 1 72 ? 23.990 -0.969 -16.907 1.00 69.06 72 PRO A C 1
ATOM 526 O O . PRO A 1 72 ? 23.389 -0.118 -16.258 1.00 69.06 72 PRO A O 1
ATOM 529 N N . ALA A 1 73 ? 24.524 -0.698 -18.103 1.00 70.88 73 ALA A N 1
ATOM 530 C CA . ALA A 1 73 ? 24.469 0.620 -18.730 1.00 70.88 73 ALA A CA 1
ATOM 531 C C . ALA A 1 7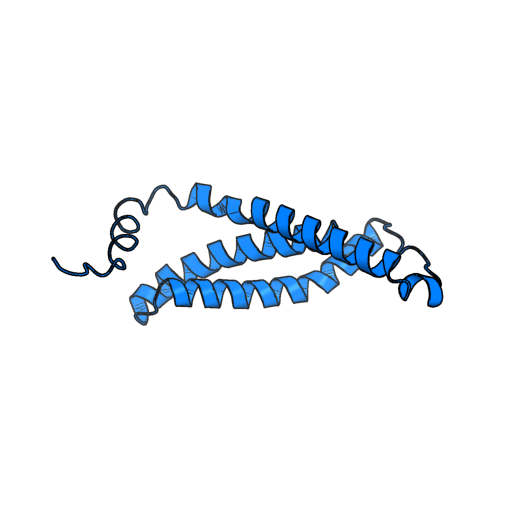3 ? 23.045 1.034 -19.152 1.00 70.88 73 ALA A C 1
ATOM 533 O O . ALA A 1 73 ? 22.721 2.215 -19.133 1.00 70.88 73 ALA A O 1
ATOM 534 N N . GLN A 1 74 ? 22.180 0.081 -19.515 1.00 70.81 74 GLN A N 1
ATOM 535 C CA . GLN A 1 74 ? 20.783 0.324 -19.896 1.00 70.81 74 GLN A CA 1
ATOM 536 C C . GLN A 1 74 ? 19.867 0.498 -18.682 1.00 70.81 74 GLN A C 1
ATOM 538 O O . GLN A 1 74 ? 18.897 1.249 -18.763 1.00 70.81 74 GLN A O 1
ATOM 543 N N . VAL A 1 75 ? 20.167 -0.160 -17.558 1.00 74.06 75 VAL A N 1
ATOM 544 C CA . VAL A 1 75 ? 19.452 0.058 -16.287 1.00 74.06 75 VAL A CA 1
ATOM 545 C C . VAL A 1 75 ? 19.700 1.473 -15.761 1.00 74.06 75 VAL A C 1
ATOM 547 O O . VAL A 1 75 ? 18.791 2.095 -15.210 1.00 74.06 75 VAL A O 1
ATOM 550 N N . ASP A 1 76 ? 20.907 2.004 -15.966 1.00 77.94 76 ASP A N 1
ATOM 551 C CA . ASP A 1 76 ? 21.286 3.312 -15.432 1.00 77.94 76 ASP A CA 1
ATOM 552 C C . ASP A 1 76 ? 20.758 4.502 -16.258 1.00 77.94 76 ASP A C 1
ATOM 554 O O . ASP A 1 76 ? 20.717 5.636 -15.771 1.00 77.94 76 ASP A O 1
ATOM 558 N N . MET A 1 77 ? 20.263 4.243 -17.475 1.00 86.44 77 MET A N 1
ATOM 559 C CA . MET A 1 77 ? 19.664 5.260 -18.341 1.00 86.44 77 MET A CA 1
ATOM 560 C C . MET A 1 77 ? 18.440 5.918 -17.690 1.00 86.44 77 MET A C 1
ATOM 562 O O . MET A 1 77 ? 17.524 5.252 -17.200 1.00 86.44 77 MET A O 1
ATOM 566 N N . GLY A 1 78 ? 18.369 7.251 -17.780 1.00 83.19 78 GLY A N 1
ATOM 567 C CA . GLY A 1 78 ? 17.246 8.033 -17.254 1.00 83.19 78 GLY A CA 1
ATOM 568 C C . GLY A 1 78 ? 15.890 7.638 -17.850 1.00 83.19 78 GLY A C 1
ATOM 569 O O . GLY A 1 78 ? 14.904 7.580 -17.123 1.00 83.19 78 GLY A O 1
ATOM 570 N N . SER A 1 79 ? 15.845 7.278 -19.139 1.00 83.12 79 SER A N 1
ATOM 571 C CA . SER A 1 79 ? 14.621 6.793 -19.799 1.00 83.12 79 SER A CA 1
ATOM 572 C C . SER A 1 79 ? 14.126 5.468 -19.202 1.00 83.12 79 SER A C 1
ATOM 574 O O . SER A 1 79 ? 12.943 5.338 -18.892 1.00 83.12 79 SER A O 1
ATOM 57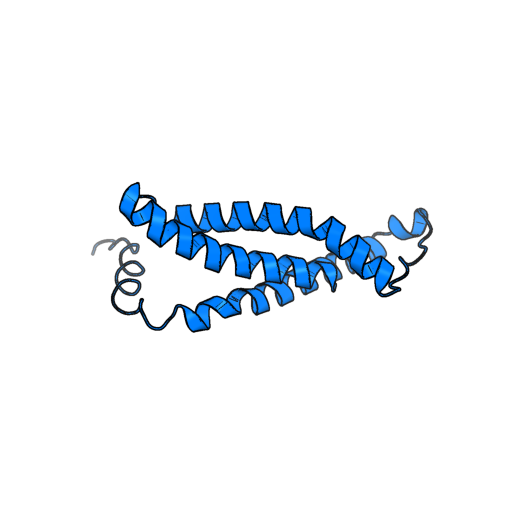6 N N . THR A 1 80 ? 15.032 4.520 -18.938 1.00 82.62 80 THR A N 1
ATOM 577 C CA . THR A 1 80 ? 14.710 3.236 -18.296 1.00 82.62 80 THR A CA 1
ATOM 578 C C . THR A 1 80 ? 14.203 3.432 -16.869 1.00 82.62 80 THR A C 1
ATOM 580 O O . THR A 1 80 ? 13.192 2.843 -16.481 1.00 82.62 80 THR A O 1
ATOM 583 N N . LYS A 1 81 ? 14.858 4.304 -16.090 1.00 82.88 81 LYS A N 1
ATOM 584 C CA . LYS A 1 81 ? 14.414 4.663 -14.732 1.00 82.88 81 LYS A CA 1
ATOM 585 C C . LYS A 1 81 ? 13.042 5.326 -14.751 1.00 82.88 81 LYS A C 1
ATOM 587 O O . LYS A 1 81 ? 12.180 4.953 -13.960 1.00 82.88 81 LYS A O 1
ATOM 592 N N . PHE A 1 82 ? 12.818 6.259 -15.674 1.00 86.31 82 PHE A N 1
ATOM 593 C CA . PHE A 1 82 ? 11.536 6.938 -15.824 1.00 86.31 82 PHE A CA 1
ATOM 594 C C . PHE A 1 82 ? 10.418 5.958 -16.194 1.00 86.31 82 PHE A C 1
ATOM 596 O O . PHE A 1 82 ? 9.403 5.913 -15.504 1.00 86.31 82 PHE A O 1
ATOM 603 N N . ALA A 1 83 ? 10.623 5.110 -17.205 1.00 85.69 83 ALA A N 1
ATOM 604 C CA . ALA A 1 83 ? 9.649 4.097 -17.607 1.00 85.69 83 ALA A CA 1
ATOM 605 C C . ALA A 1 83 ? 9.341 3.104 -16.470 1.00 85.69 83 ALA A C 1
ATOM 607 O O . ALA A 1 83 ? 8.178 2.781 -16.219 1.00 85.69 83 ALA A O 1
ATOM 608 N N . SER A 1 84 ? 10.369 2.668 -15.731 1.00 83.06 84 SER A N 1
ATOM 609 C CA . SER A 1 84 ? 10.210 1.811 -14.551 1.00 83.06 84 SER A CA 1
ATOM 610 C C . SER A 1 84 ? 9.384 2.501 -13.463 1.00 83.06 84 SER A C 1
ATOM 612 O O . SER A 1 84 ? 8.411 1.931 -12.971 1.00 83.06 84 SER A O 1
ATOM 614 N N . ASN A 1 85 ? 9.705 3.754 -13.137 1.00 84.94 85 ASN A N 1
ATOM 615 C CA . ASN A 1 85 ? 9.000 4.526 -12.115 1.00 84.94 85 ASN A CA 1
ATOM 616 C C . ASN A 1 85 ? 7.551 4.841 -12.514 1.00 84.94 85 ASN A C 1
ATOM 618 O O . ASN A 1 85 ? 6.663 4.746 -11.672 1.00 84.94 85 ASN A O 1
ATOM 622 N N . MET A 1 86 ? 7.278 5.116 -13.790 1.00 88.81 86 MET A N 1
ATOM 623 C CA . MET A 1 86 ? 5.910 5.266 -14.298 1.00 88.81 86 MET A CA 1
ATOM 624 C C . MET A 1 86 ? 5.102 3.977 -14.123 1.00 88.81 86 MET A C 1
ATOM 626 O O . MET A 1 86 ? 3.985 4.010 -13.612 1.00 88.81 86 MET A O 1
ATOM 630 N N . GLY A 1 87 ? 5.686 2.822 -14.456 1.00 85.56 87 GLY A N 1
ATOM 631 C CA . GLY A 1 87 ? 5.040 1.524 -14.256 1.00 85.56 87 GLY A CA 1
ATOM 632 C C . GLY A 1 87 ? 4.800 1.161 -12.784 1.00 85.56 87 GLY A C 1
ATOM 633 O O . GLY A 1 87 ? 3.899 0.366 -12.499 1.00 85.56 87 GLY A O 1
ATOM 634 N N . LYS A 1 88 ? 5.590 1.723 -11.858 1.00 85.38 88 LYS A N 1
ATOM 635 C CA . LYS A 1 88 ? 5.361 1.635 -10.407 1.00 85.38 88 LYS A CA 1
ATOM 636 C C . LYS A 1 88 ? 4.183 2.498 -9.994 1.00 85.38 88 LYS A C 1
ATOM 638 O O . LYS A 1 88 ? 3.248 1.968 -9.414 1.00 85.38 88 LYS A O 1
ATOM 643 N N . ILE A 1 89 ? 4.212 3.782 -10.351 1.00 88.38 89 ILE A N 1
ATOM 644 C CA . ILE A 1 89 ? 3.174 4.756 -9.993 1.00 88.38 89 ILE A CA 1
ATOM 645 C C . ILE A 1 89 ? 1.812 4.277 -10.491 1.00 88.38 89 ILE A C 1
ATOM 647 O O . ILE A 1 89 ? 0.909 4.086 -9.688 1.00 88.38 89 ILE A O 1
ATOM 651 N N . ILE A 1 90 ? 1.697 3.969 -11.785 1.00 89.44 90 ILE A N 1
ATOM 652 C CA . ILE A 1 90 ? 0.442 3.492 -12.382 1.00 89.44 90 ILE A CA 1
ATOM 653 C C . ILE A 1 90 ? -0.022 2.193 -11.712 1.00 89.44 90 ILE A C 1
ATOM 655 O O . ILE A 1 90 ? -1.204 2.031 -11.421 1.00 89.44 90 ILE A O 1
ATOM 659 N N . GLY A 1 91 ? 0.911 1.272 -11.447 1.00 87.00 91 GLY A N 1
ATOM 660 C CA . GLY A 1 91 ? 0.600 0.008 -10.791 1.00 87.00 91 GLY A CA 1
ATOM 661 C C . GLY A 1 91 ? 0.042 0.202 -9.382 1.00 87.00 91 GLY A C 1
ATOM 662 O O . GLY A 1 91 ? -1.025 -0.328 -9.089 1.00 87.00 91 GLY A O 1
ATOM 663 N N . VAL A 1 92 ? 0.720 0.992 -8.545 1.00 85.44 92 VAL A N 1
ATOM 664 C CA . VAL A 1 92 ? 0.263 1.306 -7.183 1.00 85.44 92 VAL A CA 1
ATOM 665 C C . VAL A 1 92 ? -1.088 2.006 -7.230 1.00 85.44 92 VAL A C 1
ATOM 667 O O . VAL A 1 92 ? -2.005 1.562 -6.554 1.00 85.44 92 VAL A O 1
ATOM 670 N N . THR A 1 93 ? -1.263 3.020 -8.082 1.00 86.06 93 THR A N 1
ATOM 671 C CA . THR A 1 93 ? -2.537 3.745 -8.194 1.00 86.06 93 THR A CA 1
ATOM 672 C C . THR A 1 93 ? -3.702 2.808 -8.517 1.00 86.06 93 THR A C 1
ATOM 674 O O . THR A 1 93 ? -4.722 2.854 -7.836 1.00 86.06 93 THR A O 1
ATOM 677 N N . ILE A 1 94 ? -3.558 1.922 -9.509 1.00 88.94 94 ILE A N 1
ATOM 678 C CA . ILE A 1 94 ? -4.608 0.949 -9.854 1.00 88.94 94 ILE A CA 1
ATOM 679 C C . ILE A 1 94 ? -4.844 -0.033 -8.701 1.00 88.94 94 ILE A C 1
ATOM 681 O O . ILE A 1 94 ? -5.992 -0.317 -8.367 1.00 88.94 94 ILE A O 1
ATOM 685 N N . GLY A 1 95 ? -3.772 -0.534 -8.083 1.00 86.75 95 GLY A N 1
ATOM 686 C CA . GLY A 1 95 ? -3.857 -1.412 -6.918 1.00 86.75 95 GLY A CA 1
ATOM 687 C C . GLY A 1 95 ? -4.661 -0.778 -5.788 1.00 86.75 95 GLY A C 1
ATOM 688 O O . GLY A 1 95 ? -5.636 -1.361 -5.330 1.00 86.75 95 GLY A O 1
ATOM 689 N N . CYS A 1 96 ? -4.316 0.450 -5.407 1.00 86.25 96 CYS A N 1
ATOM 690 C CA . CYS A 1 96 ? -4.992 1.211 -4.362 1.00 86.25 96 CYS A CA 1
ATOM 691 C C . CYS A 1 96 ? -6.484 1.417 -4.661 1.00 86.25 96 CYS A C 1
ATOM 693 O O . CYS A 1 96 ? -7.312 1.270 -3.761 1.00 86.25 96 CYS A O 1
ATOM 695 N N . LEU A 1 97 ? -6.846 1.717 -5.916 1.00 85.62 97 LEU A N 1
ATOM 696 C CA . LEU A 1 97 ? -8.248 1.842 -6.333 1.00 85.62 97 LEU A CA 1
ATOM 697 C C . LEU A 1 97 ? -9.025 0.536 -6.126 1.00 85.62 97 LEU A C 1
ATOM 699 O O . LEU A 1 97 ? -10.143 0.561 -5.619 1.00 85.62 97 LEU A O 1
ATOM 703 N N . LEU A 1 98 ? -8.423 -0.604 -6.472 1.00 86.06 98 LEU A N 1
ATOM 704 C CA . LEU A 1 98 ? -9.020 -1.923 -6.247 1.00 86.06 98 LEU A CA 1
ATOM 705 C C . LEU A 1 98 ? -9.075 -2.282 -4.754 1.00 86.06 98 LEU A C 1
ATOM 707 O O . LEU A 1 98 ? -10.049 -2.874 -4.297 1.00 86.06 98 LEU A O 1
ATOM 711 N N . GLY A 1 99 ? -8.047 -1.913 -3.987 1.00 83.56 99 GLY A N 1
ATOM 712 C CA . GLY A 1 99 ? -7.938 -2.193 -2.553 1.00 83.56 99 GLY A CA 1
ATOM 713 C C . GLY A 1 99 ? -8.959 -1.442 -1.699 1.00 83.56 99 GLY A C 1
ATOM 714 O O . GLY A 1 99 ? -9.229 -1.856 -0.580 1.00 83.56 99 GLY A O 1
ATOM 715 N N . MET A 1 100 ? -9.587 -0.387 -2.231 1.00 83.69 100 MET A N 1
ATOM 716 C CA . MET A 1 100 ? -10.694 0.321 -1.574 1.00 83.69 100 MET A CA 1
ATOM 717 C C . MET A 1 100 ? -12.040 -0.418 -1.643 1.00 83.69 100 MET A C 1
ATOM 719 O O . MET A 1 100 ? -13.006 0.024 -1.026 1.00 83.69 100 MET A O 1
ATOM 723 N N . PHE A 1 101 ? -12.120 -1.561 -2.335 1.00 83.81 101 PHE A N 1
ATOM 724 C CA . PHE A 1 101 ? -13.327 -2.392 -2.423 1.00 83.81 101 PHE A CA 1
ATOM 725 C C . PHE A 1 101 ? -14.011 -2.710 -1.075 1.00 83.81 101 PHE A C 1
ATOM 727 O O . PHE A 1 101 ? -15.241 -2.647 -1.031 1.00 83.81 101 PHE A O 1
ATOM 734 N N . PRO A 1 102 ? -13.296 -2.985 0.039 1.00 79.62 102 PRO A N 1
ATOM 735 C CA . PRO A 1 102 ? -13.931 -3.245 1.332 1.00 79.62 102 PRO A CA 1
ATOM 736 C C . PRO A 1 102 ? -14.805 -2.094 1.845 1.00 79.62 102 PRO A C 1
ATOM 738 O O . PRO A 1 102 ? -15.764 -2.351 2.569 1.00 79.62 102 PRO A O 1
ATOM 741 N N . LEU A 1 103 ? -14.547 -0.842 1.435 1.00 77.25 103 LEU A N 1
ATOM 742 C CA . LEU A 1 103 ? -15.395 0.303 1.801 1.00 77.25 103 LEU A CA 1
ATOM 743 C C . LEU A 1 103 ? -16.849 0.131 1.346 1.00 77.25 103 LEU A C 1
ATOM 745 O O . LEU A 1 103 ? -17.743 0.679 1.983 1.00 77.25 103 LEU A O 1
ATOM 749 N N . LEU A 1 104 ? -17.095 -0.633 0.277 1.00 76.94 104 LEU A N 1
ATOM 750 C CA . LEU A 1 104 ? -18.448 -0.904 -0.210 1.00 76.94 104 LEU A CA 1
ATOM 751 C C . LEU A 1 104 ? -19.241 -1.835 0.719 1.00 76.94 104 LEU A C 1
ATOM 753 O O . LEU A 1 104 ? -20.463 -1.781 0.698 1.00 76.94 104 LEU A O 1
ATOM 757 N N . PHE A 1 105 ? -18.572 -2.655 1.537 1.00 76.50 105 PHE A N 1
ATOM 758 C CA . PHE A 1 105 ? -19.216 -3.619 2.445 1.00 76.50 105 PHE A CA 1
ATOM 759 C C . PHE A 1 105 ? -19.339 -3.103 3.877 1.00 76.50 105 PHE A C 1
ATOM 761 O O . PHE A 1 105 ? -20.232 -3.517 4.603 1.00 76.50 105 PHE A O 1
ATOM 768 N N . PHE A 1 106 ? -18.471 -2.178 4.291 1.00 66.25 106 PHE A N 1
ATOM 769 C CA . PHE A 1 106 ? -18.528 -1.571 5.626 1.00 66.25 106 PHE A CA 1
ATOM 770 C C . PHE A 1 106 ? -19.515 -0.393 5.732 1.00 66.25 106 PHE A C 1
ATOM 772 O O . PHE A 1 106 ? -19.561 0.281 6.763 1.00 66.25 106 PHE A O 1
ATOM 779 N N . LYS A 1 107 ? -20.286 -0.111 4.673 1.00 58.00 107 LYS A N 1
ATOM 780 C CA . LYS A 1 107 ? -21.167 1.061 4.585 1.00 58.00 107 LYS A CA 1
ATOM 781 C C . LYS A 1 107 ? -22.557 0.853 5.211 1.00 58.00 107 LYS A C 1
ATOM 783 O O . LYS A 1 107 ? -23.208 1.850 5.499 1.00 58.00 107 LYS A O 1
ATOM 788 N N . ASP A 1 108 ? -22.964 -0.380 5.519 1.00 52.72 108 ASP A N 1
ATOM 789 C CA . ASP A 1 108 ? -24.339 -0.664 5.968 1.00 52.72 108 ASP A CA 1
ATOM 790 C C . ASP A 1 108 ? -24.593 -0.516 7.487 1.00 52.72 108 ASP A C 1
ATOM 792 O O . ASP A 1 108 ? -25.744 -0.376 7.880 1.00 52.72 108 ASP A O 1
ATOM 796 N N . ASP A 1 109 ? -23.561 -0.415 8.341 1.00 53.84 109 ASP A N 1
ATOM 797 C CA . ASP A 1 109 ? -23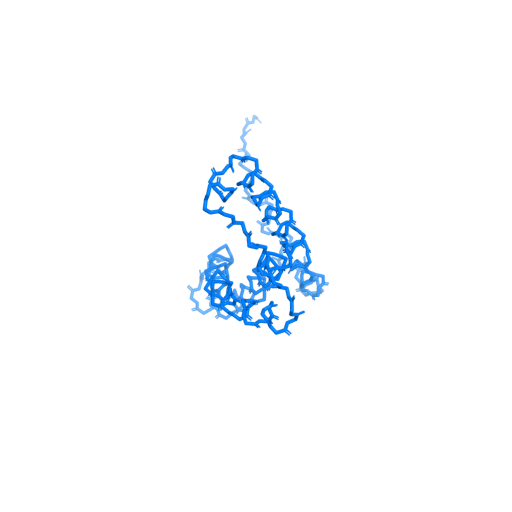.743 -0.302 9.810 1.00 53.84 109 ASP A CA 1
ATOM 798 C C . ASP A 1 109 ? -23.202 1.009 10.427 1.00 53.84 109 ASP A C 1
ATOM 800 O O . ASP A 1 109 ? -23.231 1.203 11.645 1.00 53.84 109 ASP A O 1
ATOM 804 N N . LYS A 1 110 ? -22.673 1.931 9.608 1.00 50.50 110 LYS A N 1
ATOM 805 C CA . LYS A 1 110 ? -21.965 3.137 10.089 1.00 50.50 110 LYS A CA 1
ATOM 806 C C . LYS A 1 110 ? -22.580 4.478 9.693 1.00 50.50 110 LYS A C 1
ATOM 808 O O . LYS A 1 110 ? -22.000 5.509 10.044 1.00 50.50 110 LYS A O 1
ATOM 813 N N . GLU A 1 111 ? -23.729 4.516 9.018 1.00 47.66 111 GLU A N 1
ATOM 814 C CA . GLU A 1 111 ? -24.348 5.806 8.668 1.00 47.66 111 GLU A CA 1
ATOM 815 C C . GLU A 1 111 ? -24.873 6.577 9.897 1.00 47.66 111 GLU A C 1
ATOM 817 O O . GLU A 1 111 ? -24.835 7.805 9.880 1.00 47.66 111 GLU A O 1
ATOM 822 N N . ASP A 1 112 ? -25.160 5.911 11.024 1.00 45.31 112 ASP A N 1
ATOM 823 C CA . ASP A 1 112 ? -25.576 6.601 12.259 1.00 45.31 112 ASP A CA 1
ATOM 824 C C . ASP A 1 112 ? -24.413 7.070 13.160 1.00 45.31 112 ASP A C 1
ATOM 826 O O . ASP A 1 112 ? -24.614 7.910 14.037 1.00 45.31 112 ASP A O 1
ATOM 830 N N . ASN A 1 113 ? -23.176 6.593 12.949 1.00 44.91 113 ASN A N 1
ATOM 831 C CA . ASN A 1 113 ? -22.027 6.967 13.799 1.00 44.91 113 ASN A CA 1
ATOM 832 C C . ASN A 1 113 ? -20.840 7.624 13.071 1.00 44.91 113 ASN A C 1
ATOM 834 O O . ASN A 1 113 ? -20.024 8.261 13.736 1.00 44.91 113 ASN A O 1
ATOM 838 N N . LYS A 1 114 ? -20.727 7.548 11.735 1.00 43.88 114 LYS A N 1
ATOM 839 C CA . LYS A 1 114 ? -19.652 8.242 10.986 1.00 43.88 114 LYS A CA 1
ATOM 840 C C . LYS A 1 114 ? -20.068 9.594 10.393 1.00 43.88 114 LYS A C 1
ATOM 842 O O . LYS A 1 114 ? -19.210 10.456 10.237 1.00 43.88 114 LYS A O 1
ATOM 847 N N . ALA A 1 115 ? -21.359 9.846 10.156 1.00 41.81 115 ALA A N 1
ATOM 848 C CA . ALA A 1 115 ? -21.825 11.141 9.633 1.00 41.81 115 ALA A CA 1
ATOM 849 C C . ALA A 1 115 ? -21.745 12.296 10.660 1.00 41.81 115 ALA A C 1
ATOM 851 O O . ALA A 1 115 ? -21.801 13.469 10.288 1.00 41.81 115 ALA A O 1
ATOM 852 N N . THR A 1 116 ? -21.576 11.984 11.950 1.00 39.53 116 THR A N 1
ATOM 853 C CA . THR A 1 116 ? -21.512 12.990 13.025 1.00 39.53 116 THR A CA 1
ATOM 854 C C . THR A 1 116 ? -20.082 13.470 13.321 1.00 39.53 116 THR A C 1
ATOM 856 O O . THR A 1 116 ? -19.919 14.550 13.889 1.00 39.53 116 THR A O 1
ATOM 859 N N . SER A 1 117 ? -19.032 12.736 12.922 1.00 42.47 117 SER A N 1
ATOM 860 C CA . SER A 1 117 ? -17.643 13.109 13.254 1.00 42.47 117 SER A CA 1
ATOM 861 C C . SER A 1 117 ? -16.909 13.894 12.162 1.00 42.47 117 SER A C 1
ATOM 863 O O . SER A 1 117 ? -15.989 14.637 12.491 1.00 42.47 117 SER A O 1
ATOM 865 N N . GLU A 1 118 ? -17.348 13.844 10.899 1.00 43.50 118 GLU A N 1
ATOM 866 C CA . GLU A 1 118 ? -16.758 14.657 9.816 1.00 43.50 118 GLU A CA 1
ATOM 867 C C . GLU A 1 118 ? -17.202 16.134 9.831 1.00 43.50 118 GLU A C 1
ATOM 869 O O . GLU A 1 118 ? -16.618 16.961 9.136 1.00 43.50 118 GLU A O 1
ATOM 874 N N . LYS A 1 119 ? -18.199 16.516 10.646 1.00 37.31 119 LYS A N 1
ATOM 875 C CA . LYS A 1 119 ? -18.741 17.890 10.665 1.00 37.31 119 LYS A CA 1
ATOM 876 C C . LYS A 1 119 ? -18.229 18.804 11.785 1.00 37.31 119 LYS A C 1
ATOM 878 O O . LYS A 1 119 ? -18.738 19.915 11.908 1.00 37.31 119 LYS A O 1
ATOM 883 N N . LYS A 1 120 ? -17.260 18.381 12.607 1.00 37.59 120 LYS A N 1
ATOM 884 C CA . LYS A 1 120 ? -16.822 19.157 13.789 1.00 37.59 120 LYS A CA 1
ATOM 885 C C . LYS A 1 120 ? -15.434 19.797 13.719 1.00 37.59 120 LYS A C 1
ATOM 887 O O . LYS A 1 120 ? -14.988 20.310 14.737 1.00 37.59 120 LYS A O 1
ATOM 892 N N . ASP A 1 121 ? -14.811 19.848 12.544 1.00 39.91 121 ASP A N 1
ATOM 893 C CA . ASP A 1 121 ? -13.585 20.631 12.328 1.00 39.91 121 ASP A CA 1
ATOM 894 C C . ASP A 1 121 ? -13.765 21.611 11.158 1.00 39.91 121 ASP A C 1
ATOM 896 O O . ASP A 1 121 ? -13.174 21.530 10.085 1.00 39.91 121 ASP A O 1
ATOM 900 N N . SER A 1 122 ? -14.676 22.556 11.351 1.00 34.25 122 SER A N 1
ATOM 901 C CA . SER A 1 122 ? -14.601 23.859 10.698 1.00 34.25 122 SER A CA 1
ATOM 902 C C . SER A 1 122 ? -14.711 24.880 11.822 1.00 34.25 122 SER A C 1
ATOM 904 O O . SER A 1 122 ? -15.777 24.962 12.433 1.00 34.25 122 SER A O 1
ATOM 906 N N . PRO A 1 123 ? -13.635 25.606 12.172 1.00 40.12 123 PRO A N 1
ATOM 907 C CA . PRO A 1 123 ? -13.749 26.672 13.148 1.00 40.12 123 PRO A CA 1
ATOM 908 C C . PRO A 1 123 ? -14.685 27.742 12.579 1.00 40.12 123 PRO A C 1
ATOM 910 O O . PRO A 1 123 ? -14.372 28.389 11.577 1.00 40.12 123 PRO A O 1
ATOM 913 N N . GLU A 1 124 ? -15.841 27.921 13.222 1.00 41.69 124 GLU A N 1
ATOM 914 C CA . GLU A 1 124 ? -16.618 29.153 13.122 1.00 41.69 124 GLU A CA 1
ATOM 915 C C . GLU A 1 124 ? -15.676 30.315 13.449 1.00 41.69 124 GLU A C 1
ATOM 917 O O . GLU A 1 124 ? -15.232 30.479 14.583 1.00 41.69 124 GLU A O 1
ATOM 922 N N . THR A 1 125 ? -15.327 31.105 12.436 1.00 42.00 125 THR A N 1
ATOM 923 C CA . THR A 1 125 ? -14.690 32.409 12.627 1.00 42.00 125 THR A CA 1
ATOM 924 C C . THR A 1 125 ? -15.754 33.473 12.385 1.00 42.00 125 THR A C 1
ATOM 926 O O . THR A 1 125 ? -16.055 33.829 11.251 1.00 42.00 125 THR A O 1
ATOM 929 N N . GLU A 1 126 ? -16.393 33.855 13.490 1.00 39.03 126 GLU A N 1
ATOM 930 C CA . GLU A 1 126 ? -16.847 35.199 13.870 1.00 39.03 126 GLU A CA 1
ATOM 931 C C . GLU A 1 126 ? -17.112 36.227 12.747 1.00 39.03 126 GLU A C 1
ATOM 933 O O . GLU A 1 126 ? -16.183 36.732 12.111 1.00 39.03 126 GLU A O 1
ATOM 938 N N . LYS A 1 127 ? -18.384 36.631 12.616 1.00 34.16 127 LYS A N 1
ATOM 939 C CA . LYS A 1 127 ? -18.807 38.036 12.495 1.00 34.16 127 LYS A CA 1
ATOM 940 C C . LYS A 1 127 ? -20.158 38.249 13.165 1.00 34.16 127 LYS A C 1
ATOM 942 O O . LYS A 1 127 ? -21.020 37.356 13.023 1.00 34.16 127 LYS A O 1
#

Secondary structure (DSSP, 8-state):
-HHHHHHHHHHHHHHHHHHHHHIIIIIHHH---HHHHHHHHHHHHHHHHHHHHHHHHHHHHHTT-PPP---HHHHSSHHHHHHHHHHHHHHHHHHHHHHTGGGGTTTSS-HHHHTTTTTS-------

Organism: Biomphalaria glabrata (NCBI:txid6526)